Protein AF-A0A3B8WM94-F1 (afdb_monomer_lite)

Organism: Marinobacter nauticus (NCBI:txid2743)

pLDDT: mean 85.16, std 16.57, range [47.69, 98.06]

Foldseek 3Di:
DCVVVVHDPCCVVVVCPPPPDPPPPPVPVPVVVCPPPDDDDDPVRVVVVLLPAQEEEAEDDPVCVVVVCVVVVVVVVVVSVVSNHHYYYDD

Structure (mmCIF, N/CA/C/O backbone):
data_AF-A0A3B8WM94-F1
#
_entry.id   AF-A0A3B8WM94-F1
#
loop_
_atom_site.group_PDB
_atom_site.id
_atom_site.type_symbol
_atom_site.label_atom_id
_atom_site.label_alt_id
_atom_site.label_comp_id
_atom_site.label_asym_id
_atom_site.label_entity_id
_atom_site.label_seq_id
_atom_site.pdbx_PDB_ins_code
_atom_site.Cartn_x
_atom_site.Cartn_y
_atom_site.Cartn_z
_atom_site.occupancy
_atom_site.B_iso_or_equiv
_atom_site.auth_seq_id
_atom_site.auth_comp_id
_atom_site.auth_asym_id
_atom_site.auth_atom_id
_atom_site.pdbx_PDB_model_num
ATOM 1 N N . MET A 1 1 ? 18.631 -4.482 -6.473 1.00 86.38 1 MET A N 1
ATOM 2 C CA . MET A 1 1 ? 17.720 -4.094 -7.572 1.00 86.38 1 MET A CA 1
ATOM 3 C C . MET A 1 1 ? 17.652 -5.163 -8.665 1.00 86.38 1 MET A C 1
ATOM 5 O O . MET A 1 1 ? 16.626 -5.814 -8.748 1.00 86.38 1 MET A O 1
ATOM 9 N N . CYS A 1 2 ? 18.733 -5.444 -9.406 1.00 89.94 2 CYS A N 1
ATOM 10 C CA . CYS A 1 2 ? 18.760 -6.441 -10.497 1.00 89.94 2 CYS A CA 1
ATOM 11 C C . CYS A 1 2 ? 18.128 -7.811 -10.139 1.00 89.94 2 CYS A C 1
ATOM 13 O O . CYS A 1 2 ? 17.185 -8.242 -10.796 1.00 89.94 2 CYS A O 1
ATOM 15 N N . LYS A 1 3 ? 18.547 -8.440 -9.026 1.00 91.50 3 LYS A N 1
ATOM 16 C CA . LYS A 1 3 ? 17.965 -9.711 -8.541 1.00 91.50 3 LYS A CA 1
ATOM 17 C C . LYS A 1 3 ? 16.461 -9.622 -8.231 1.00 91.50 3 LYS A C 1
ATOM 19 O O . LYS A 1 3 ? 15.733 -10.557 -8.525 1.00 91.50 3 LYS A O 1
ATOM 24 N N . ALA A 1 4 ? 15.998 -8.505 -7.665 1.00 90.94 4 ALA A N 1
ATOM 25 C CA . ALA A 1 4 ? 14.586 -8.299 -7.326 1.00 90.94 4 ALA A CA 1
ATOM 26 C C . ALA A 1 4 ? 13.708 -8.072 -8.570 1.00 90.94 4 ALA A C 1
ATOM 28 O O . ALA A 1 4 ? 12.541 -8.432 -8.569 1.00 90.94 4 ALA A O 1
ATOM 29 N N . MET A 1 5 ? 14.283 -7.515 -9.641 1.00 88.75 5 MET A N 1
ATOM 30 C CA . MET A 1 5 ? 13.617 -7.333 -10.937 1.00 88.75 5 MET A CA 1
ATOM 31 C C . MET A 1 5 ? 13.705 -8.574 -11.834 1.00 88.75 5 MET A C 1
ATOM 33 O O . MET A 1 5 ? 13.255 -8.518 -12.973 1.00 88.75 5 MET A O 1
ATOM 37 N N . ASN A 1 6 ? 14.341 -9.653 -11.361 1.00 88.44 6 ASN A N 1
ATOM 38 C CA . ASN A 1 6 ? 14.677 -10.831 -12.159 1.00 88.44 6 ASN A CA 1
ATOM 39 C C . ASN A 1 6 ? 15.441 -10.486 -13.461 1.00 88.44 6 ASN A C 1
ATOM 41 O O . ASN A 1 6 ? 15.153 -11.019 -14.528 1.00 88.44 6 ASN A O 1
ATOM 45 N N . ARG A 1 7 ? 16.403 -9.549 -13.394 1.00 87.94 7 ARG A N 1
ATOM 46 C CA . ARG A 1 7 ? 17.236 -9.123 -14.540 1.00 87.94 7 ARG A CA 1
ATOM 47 C C . ARG A 1 7 ? 18.719 -9.140 -14.170 1.00 87.94 7 ARG A C 1
ATOM 49 O O . ARG A 1 7 ? 19.084 -8.786 -13.051 1.00 87.94 7 ARG A O 1
ATOM 56 N N . SER A 1 8 ? 19.588 -9.533 -15.103 1.00 89.25 8 SER A N 1
ATOM 57 C CA . SER A 1 8 ? 21.045 -9.512 -14.906 1.00 89.25 8 SER A CA 1
ATOM 58 C C . SER A 1 8 ? 21.614 -8.089 -15.016 1.00 89.25 8 SER A C 1
ATOM 60 O O . SER A 1 8 ? 21.052 -7.236 -15.705 1.00 89.25 8 SER A O 1
ATOM 62 N N . LEU A 1 9 ? 22.747 -7.824 -14.353 1.00 89.50 9 LEU A N 1
ATOM 63 C CA . LEU A 1 9 ? 23.404 -6.511 -14.398 1.00 89.50 9 LEU A CA 1
ATOM 64 C C . LEU A 1 9 ? 23.794 -6.079 -15.832 1.00 89.50 9 LEU A C 1
ATOM 66 O O . LEU A 1 9 ? 23.486 -4.941 -16.187 1.00 89.50 9 LEU A O 1
ATOM 70 N N . PRO A 1 10 ? 24.375 -6.947 -16.692 1.00 88.50 10 PRO A N 1
ATOM 71 C CA . PRO A 1 10 ? 24.651 -6.583 -18.083 1.00 88.50 10 PRO A CA 1
ATOM 72 C C . PRO A 1 10 ? 23.385 -6.223 -18.874 1.00 88.50 10 PRO A C 1
ATOM 74 O O . PRO A 1 10 ? 23.398 -5.260 -19.635 1.00 88.50 10 PRO A O 1
ATOM 77 N N . ASN A 1 11 ? 22.268 -6.929 -18.653 1.00 85.19 11 ASN A N 1
ATOM 78 C CA . ASN A 1 11 ? 21.006 -6.648 -19.348 1.00 85.19 11 ASN A CA 1
ATOM 79 C C . ASN A 1 11 ? 20.396 -5.302 -18.935 1.00 85.19 11 ASN A C 1
ATOM 81 O O . ASN A 1 11 ? 19.751 -4.653 -19.754 1.00 85.19 11 ASN A O 1
ATOM 85 N N . VAL A 1 12 ? 20.599 -4.875 -17.685 1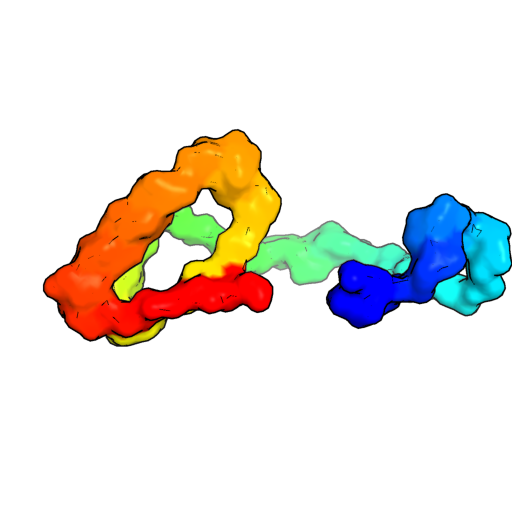.00 86.25 12 VAL A N 1
ATOM 86 C CA . VAL A 1 12 ? 20.154 -3.558 -17.207 1.00 86.25 12 VAL A CA 1
ATOM 87 C C . VAL A 1 12 ? 21.030 -2.430 -17.763 1.00 86.25 12 VAL A C 1
ATOM 89 O O . VAL A 1 12 ? 20.493 -1.393 -18.135 1.00 86.25 12 VAL A O 1
ATOM 92 N N . LEU A 1 13 ? 22.352 -2.623 -17.861 1.00 87.31 13 LEU A N 1
ATOM 93 C CA . LEU A 1 13 ? 23.286 -1.596 -18.349 1.00 87.31 13 LEU A CA 1
ATOM 94 C C . LEU A 1 13 ? 23.289 -1.439 -19.876 1.00 87.31 13 LEU A C 1
ATOM 96 O O . LEU A 1 13 ? 23.424 -0.327 -20.375 1.00 87.31 13 LEU A O 1
ATOM 100 N N . PHE A 1 14 ? 23.144 -2.542 -20.612 1.00 87.06 14 PHE A N 1
ATOM 101 C CA . PHE A 1 14 ? 23.298 -2.573 -22.072 1.00 87.06 14 PHE A CA 1
ATOM 102 C C . PHE A 1 14 ? 22.002 -2.922 -22.813 1.00 87.06 14 PHE A C 1
ATOM 104 O O . PHE A 1 14 ? 22.034 -3.235 -24.001 1.00 87.06 14 PHE A O 1
ATOM 111 N N . GLY A 1 15 ? 20.858 -2.918 -22.120 1.00 72.12 15 GLY A N 1
ATOM 112 C CA . GLY A 1 15 ? 19.535 -3.052 -22.738 1.00 72.12 15 GLY A CA 1
ATOM 113 C C . GLY A 1 15 ? 19.291 -4.366 -23.490 1.00 72.12 15 GLY A C 1
ATOM 114 O O . GLY A 1 15 ? 18.433 -4.402 -24.363 1.00 72.12 15 GLY A O 1
ATOM 115 N N . GLY A 1 16 ? 20.039 -5.432 -23.186 1.00 64.94 16 GLY A N 1
ATOM 116 C CA . GLY A 1 16 ? 19.940 -6.723 -23.884 1.00 64.94 16 GLY A CA 1
ATOM 117 C C . GLY A 1 16 ? 20.718 -6.817 -25.205 1.00 64.94 16 GLY A C 1
ATOM 118 O O . GLY A 1 16 ? 20.640 -7.842 -25.868 1.00 64.94 16 GLY A O 1
ATOM 119 N N . VAL A 1 17 ? 21.507 -5.801 -25.578 1.00 64.12 17 VAL A N 1
ATOM 120 C CA . VAL A 1 17 ? 22.263 -5.783 -26.851 1.00 64.12 17 VAL A CA 1
ATOM 121 C C . VAL A 1 17 ? 23.530 -6.661 -26.807 1.00 64.12 17 VAL A C 1
ATOM 123 O O . VAL A 1 17 ? 24.003 -7.116 -27.843 1.00 64.12 17 VAL A O 1
ATOM 126 N N . LEU A 1 18 ? 24.079 -6.934 -25.615 1.00 59.16 18 LEU A N 1
ATOM 127 C CA . LEU A 1 18 ? 25.335 -7.687 -25.414 1.00 59.16 18 LEU A CA 1
ATOM 128 C C . LEU A 1 18 ? 25.161 -9.030 -24.672 1.00 59.16 18 LEU A C 1
ATOM 130 O O . LEU A 1 18 ? 26.149 -9.704 -24.387 1.00 59.16 18 LEU A O 1
ATOM 134 N N . GLY A 1 19 ? 23.929 -9.421 -24.329 1.00 54.66 19 GLY A N 1
ATOM 135 C CA . GLY A 1 19 ? 23.624 -10.641 -23.573 1.00 54.66 19 GLY A CA 1
ATOM 136 C C . GLY A 1 19 ? 22.767 -11.585 -24.404 1.00 54.66 19 GLY A C 1
ATOM 137 O O . GLY A 1 19 ? 21.662 -11.216 -24.788 1.00 54.66 19 GLY A O 1
ATOM 138 N N . GLY A 1 20 ? 23.296 -12.776 -24.698 1.00 52.53 20 GLY A N 1
ATOM 139 C CA . GLY A 1 20 ? 22.644 -13.793 -25.521 1.00 52.53 20 GLY A CA 1
ATOM 140 C C . GLY A 1 20 ? 21.181 -14.031 -25.145 1.00 52.53 20 GLY A C 1
ATOM 141 O O . GLY A 1 20 ? 20.855 -14.156 -23.968 1.00 52.53 20 GLY A O 1
ATOM 142 N N . SER A 1 21 ? 20.347 -14.055 -26.187 1.00 52.91 21 SER A N 1
ATOM 143 C CA . SER A 1 21 ? 19.004 -14.637 -26.275 1.00 52.91 21 SER A CA 1
ATOM 144 C C . SER A 1 21 ? 18.360 -15.038 -24.945 1.00 52.91 21 SER A C 1
ATOM 146 O O . SER A 1 21 ? 18.348 -16.209 -24.580 1.00 52.91 21 SER A O 1
ATOM 148 N N . ASP A 1 22 ? 17.748 -14.063 -24.283 1.00 51.25 22 ASP A N 1
ATOM 149 C CA . ASP A 1 22 ? 16.541 -14.300 -23.483 1.00 51.25 22 ASP A CA 1
ATOM 150 C C . ASP A 1 22 ? 15.410 -13.375 -23.967 1.00 51.25 22 ASP A C 1
ATOM 152 O O . ASP A 1 22 ? 14.525 -12.942 -23.231 1.00 51.25 22 ASP A O 1
ATOM 156 N N . SER A 1 23 ? 15.444 -13.050 -25.266 1.00 49.91 23 SER A N 1
ATOM 157 C CA . SER A 1 23 ? 14.370 -12.385 -26.000 1.00 49.91 23 SER A CA 1
ATOM 158 C C . SER A 1 23 ? 13.245 -13.376 -26.301 1.00 49.91 23 SER A C 1
ATOM 160 O O . SER A 1 23 ? 12.858 -13.576 -27.448 1.00 49.91 23 SER A O 1
ATOM 162 N N . THR A 1 24 ? 12.723 -13.990 -25.247 1.00 48.16 24 THR A N 1
ATOM 163 C CA . THR A 1 24 ? 11.360 -14.515 -25.226 1.00 48.16 24 THR A CA 1
ATOM 164 C C . THR A 1 24 ? 10.595 -13.729 -24.172 1.00 48.16 24 THR A C 1
ATOM 166 O O . THR A 1 24 ? 9.951 -14.277 -23.286 1.00 48.16 24 THR A O 1
ATOM 169 N N . ALA A 1 25 ? 10.636 -12.396 -24.282 1.00 50.50 25 ALA A N 1
ATOM 170 C CA . ALA A 1 25 ? 9.431 -11.648 -23.979 1.00 50.50 25 ALA A CA 1
ATOM 171 C C . ALA A 1 25 ? 8.411 -12.131 -25.010 1.00 50.50 25 ALA A C 1
ATOM 173 O O . ALA A 1 25 ? 8.339 -11.614 -26.122 1.00 50.50 25 ALA A O 1
ATOM 174 N N . SER A 1 26 ? 7.706 -13.215 -24.682 1.00 47.69 26 SER A N 1
ATOM 175 C CA . SER A 1 26 ? 6.431 -13.505 -25.303 1.00 47.69 2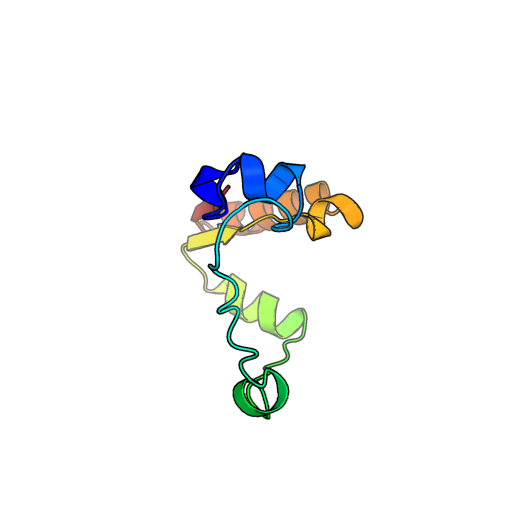6 SER A CA 1
ATOM 176 C C . SER A 1 26 ? 5.662 -12.195 -25.241 1.00 47.69 26 SER A C 1
ATOM 178 O O . SER A 1 26 ? 5.305 -11.750 -24.149 1.00 47.69 26 SER A O 1
ATOM 180 N N . GLN A 1 27 ? 5.480 -11.559 -26.397 1.00 50.28 27 GLN A N 1
ATOM 181 C CA . GLN A 1 27 ? 4.341 -10.695 -26.647 1.00 50.28 27 GLN A CA 1
ATOM 182 C C . GLN A 1 27 ? 3.125 -11.576 -26.360 1.00 50.28 27 GLN A C 1
ATOM 184 O O . GLN A 1 27 ? 2.601 -12.258 -27.233 1.00 50.28 27 GLN A O 1
ATOM 189 N N . GLN A 1 28 ? 2.774 -11.691 -25.081 1.00 50.81 28 GLN A N 1
ATOM 190 C CA . GLN A 1 28 ? 1.437 -12.077 -24.711 1.00 50.81 28 GLN A CA 1
ATOM 191 C C . GLN A 1 28 ? 0.597 -10.930 -25.225 1.00 50.81 28 GLN A C 1
ATOM 193 O O . GLN A 1 28 ? 0.880 -9.775 -24.920 1.00 50.81 28 GLN A O 1
ATOM 198 N N . ASP A 1 29 ? -0.338 -11.264 -26.098 1.00 50.25 29 ASP A N 1
ATOM 199 C CA . ASP A 1 29 ? -1.320 -10.343 -26.630 1.00 50.25 29 ASP A CA 1
ATOM 200 C C . ASP A 1 29 ? -2.113 -9.789 -25.432 1.00 50.25 29 ASP A C 1
ATOM 202 O O . ASP A 1 29 ? -3.063 -10.401 -24.941 1.00 50.25 29 ASP A O 1
ATOM 206 N N . GLU A 1 30 ? -1.620 -8.691 -24.846 1.00 57.16 30 GLU A N 1
ATOM 207 C CA . GLU A 1 30 ? -2.143 -8.119 -23.599 1.00 57.16 30 GLU A CA 1
ATOM 208 C C . GLU A 1 30 ? -3.600 -7.668 -23.791 1.00 57.16 30 GLU A C 1
ATOM 210 O O . GLU A 1 30 ? -4.361 -7.598 -22.829 1.00 57.16 30 GLU A O 1
ATOM 215 N N . GLY A 1 31 ? -4.016 -7.431 -25.041 1.00 58.09 31 GLY A N 1
ATOM 216 C CA . GLY A 1 31 ? -5.377 -7.048 -25.401 1.00 58.09 31 GLY A CA 1
ATOM 217 C C . GLY A 1 31 ? -6.429 -8.106 -25.059 1.00 58.09 31 GLY A C 1
ATOM 218 O O . GLY A 1 31 ? -7.452 -7.762 -24.473 1.00 58.09 31 GLY A O 1
ATOM 219 N N . GLU A 1 32 ? -6.182 -9.389 -25.345 1.00 60.88 32 GLU A N 1
ATOM 220 C CA . GLU A 1 32 ? -7.180 -10.447 -25.101 1.00 60.88 32 GLU A CA 1
ATOM 221 C C . GLU A 1 32 ? -7.213 -10.924 -23.643 1.00 60.88 32 GLU A C 1
ATOM 223 O O . GLU A 1 32 ? -8.248 -11.369 -23.143 1.00 60.88 32 GLU A O 1
ATOM 228 N N . PHE A 1 33 ? -6.098 -10.829 -22.910 1.00 62.25 33 PHE A N 1
ATOM 229 C CA . PHE A 1 33 ? -6.042 -11.352 -21.542 1.00 62.25 33 PHE A CA 1
ATOM 230 C C . PHE A 1 33 ? -6.871 -10.524 -20.544 1.00 62.25 33 PHE A C 1
ATOM 232 O O . PHE A 1 33 ? -7.391 -11.082 -19.565 1.00 62.25 33 PHE A O 1
ATOM 239 N N . TYR A 1 34 ? -7.010 -9.218 -20.784 1.00 64.31 34 TYR A N 1
ATOM 240 C CA . TYR A 1 34 ? -7.673 -8.274 -19.879 1.00 64.31 34 TYR A CA 1
ATOM 241 C C . TYR A 1 34 ? -9.074 -7.833 -20.332 1.00 64.31 34 TYR A C 1
ATOM 243 O O . TYR A 1 34 ? -9.756 -7.162 -19.547 1.00 64.31 34 TYR A O 1
ATOM 251 N N . ASP A 1 35 ? -9.531 -8.232 -21.527 1.00 67.50 35 ASP A N 1
ATOM 252 C CA . ASP A 1 35 ? -10.850 -7.844 -22.033 1.00 67.50 35 ASP A CA 1
ATOM 253 C C . ASP A 1 35 ? -11.971 -8.292 -21.071 1.00 67.50 35 ASP A C 1
ATOM 255 O O . ASP A 1 35 ? -12.030 -9.438 -20.615 1.00 67.50 35 ASP A O 1
ATOM 259 N N . GLY A 1 36 ? -12.809 -7.338 -20.660 1.00 70.56 36 GLY A N 1
ATOM 260 C CA . GLY A 1 36 ? -13.909 -7.541 -19.710 1.00 70.56 36 GLY A CA 1
ATOM 261 C C . GLY A 1 36 ? -13.545 -7.803 -18.235 1.00 70.56 36 GLY A C 1
ATOM 262 O O . GLY A 1 36 ? -14.454 -8.014 -17.430 1.00 70.56 36 GLY A O 1
ATOM 263 N N . LYS A 1 37 ? -12.264 -7.790 -17.825 1.00 79.62 37 LYS A N 1
ATOM 264 C CA . LYS A 1 37 ? -11.858 -8.134 -16.436 1.00 79.62 37 LYS A CA 1
ATOM 265 C C . LYS A 1 37 ? -11.605 -6.942 -15.510 1.00 79.62 37 LYS A C 1
ATOM 267 O O . LYS A 1 37 ? -11.364 -7.141 -14.316 1.00 79.62 37 LYS A O 1
ATOM 272 N N . VAL A 1 38 ? -11.657 -5.716 -16.022 1.00 85.12 38 VAL A N 1
ATOM 273 C CA . VAL A 1 38 ? -11.451 -4.510 -15.209 1.00 85.12 38 VAL A CA 1
ATOM 274 C C . VAL A 1 38 ? -12.696 -4.238 -14.368 1.00 85.12 38 VAL A C 1
ATOM 276 O O . VAL A 1 38 ? -13.792 -4.057 -14.893 1.00 85.12 38 VAL A O 1
ATOM 279 N N . LYS A 1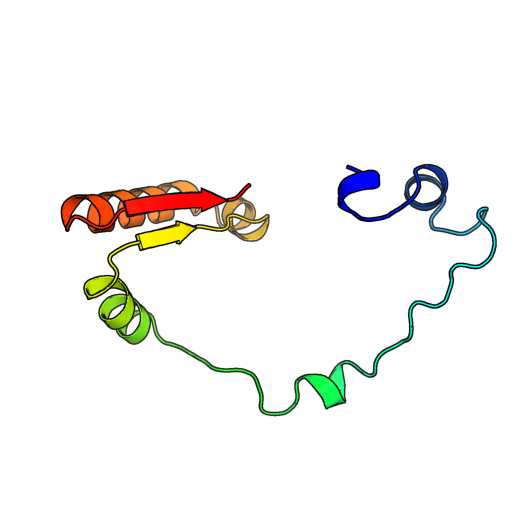 39 ? -12.523 -4.198 -13.046 1.00 87.56 39 LYS A N 1
ATOM 280 C CA . LYS A 1 39 ? -13.566 -3.782 -12.104 1.00 87.56 39 LYS A CA 1
ATOM 281 C C . LYS A 1 39 ? -13.280 -2.365 -11.635 1.00 87.56 39 LYS A C 1
ATOM 283 O O . LYS A 1 39 ? -12.155 -2.057 -11.251 1.00 87.56 39 LYS A O 1
ATOM 288 N N . TYR A 1 40 ? -14.314 -1.539 -11.638 1.00 90.69 40 TYR A N 1
ATOM 289 C CA . TYR A 1 40 ? -14.264 -0.172 -11.138 1.00 90.69 40 TYR A CA 1
ATOM 290 C C . TYR A 1 40 ? -14.897 -0.114 -9.749 1.00 90.69 40 TYR A C 1
ATOM 292 O O . TYR A 1 40 ? -15.804 -0.888 -9.445 1.00 90.69 40 TYR A O 1
ATOM 300 N N . ALA A 1 41 ? -14.410 0.800 -8.919 1.00 92.44 41 ALA A N 1
ATOM 301 C CA . ALA A 1 41 ? -14.963 1.085 -7.604 1.00 92.44 41 ALA A CA 1
ATOM 302 C C . ALA A 1 41 ? -14.940 2.595 -7.374 1.00 92.44 41 ALA A C 1
ATOM 304 O O . ALA A 1 41 ? -14.026 3.285 -7.837 1.00 92.44 41 ALA A O 1
ATOM 305 N N . THR A 1 42 ? -15.941 3.097 -6.662 1.00 97.12 42 THR A N 1
ATOM 306 C CA . THR A 1 42 ? -15.991 4.488 -6.210 1.00 97.12 42 THR A CA 1
ATOM 307 C C . THR A 1 42 ? -15.345 4.630 -4.823 1.00 97.12 42 THR A C 1
ATOM 309 O O . THR A 1 42 ? -15.121 3.629 -4.134 1.00 97.12 42 THR A O 1
ATOM 312 N N . PRO A 1 43 ? -15.027 5.858 -4.372 1.00 94.94 43 PRO A N 1
ATOM 313 C CA . PRO A 1 43 ? -14.541 6.083 -3.010 1.00 94.94 43 PRO A CA 1
ATOM 314 C C . PRO A 1 43 ? -15.507 5.583 -1.927 1.00 94.94 43 PRO A C 1
ATOM 316 O O . PRO A 1 43 ? -15.054 5.037 -0.922 1.00 94.94 43 PRO A O 1
ATOM 319 N N . ASP A 1 44 ? -16.817 5.711 -2.151 1.00 95.69 44 ASP A N 1
ATOM 320 C CA . ASP A 1 44 ? -17.843 5.264 -1.204 1.00 95.69 44 ASP A CA 1
ATOM 321 C C . ASP A 1 44 ? -17.875 3.732 -1.088 1.00 95.69 44 ASP A C 1
ATOM 323 O O . ASP A 1 44 ? -17.928 3.195 0.022 1.00 95.69 44 ASP A O 1
ATOM 327 N N . ASP A 1 45 ? -17.730 3.017 -2.211 1.00 94.50 45 ASP A N 1
ATOM 328 C CA . ASP A 1 45 ? -17.621 1.550 -2.215 1.00 94.50 45 ASP A CA 1
ATOM 329 C C . ASP A 1 45 ? -16.406 1.078 -1.401 1.00 94.50 45 ASP A C 1
ATOM 331 O O . ASP A 1 45 ? -16.478 0.112 -0.636 1.00 94.50 45 ASP A O 1
ATOM 335 N N . LEU A 1 46 ? -15.275 1.777 -1.544 1.00 94.31 46 LEU A N 1
ATOM 336 C CA . LEU A 1 46 ? -14.051 1.472 -0.805 1.00 94.31 46 LEU A CA 1
ATOM 337 C C . LEU A 1 46 ? -14.181 1.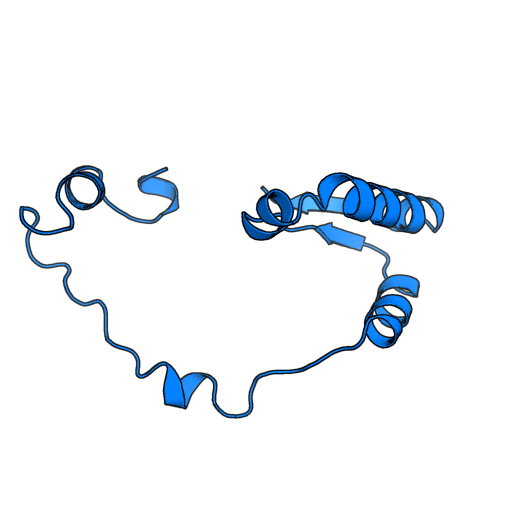794 0.682 1.00 94.31 46 LEU A C 1
ATOM 339 O O . LEU A 1 46 ? -13.681 1.028 1.505 1.00 94.31 46 LEU A O 1
ATOM 343 N N . ALA A 1 47 ? -14.856 2.886 1.040 1.00 94.56 47 ALA A N 1
ATOM 344 C CA . ALA A 1 47 ? -15.100 3.235 2.434 1.00 94.56 47 ALA A CA 1
ATOM 345 C C . ALA A 1 47 ? -15.925 2.149 3.138 1.00 94.56 47 ALA A C 1
ATOM 347 O O . ALA A 1 47 ? -15.542 1.705 4.221 1.00 94.56 47 ALA A O 1
ATOM 348 N N . LEU A 1 48 ? -16.991 1.657 2.493 1.00 93.94 48 LEU A N 1
ATOM 349 C CA . LEU A 1 48 ? -17.807 0.548 3.001 1.00 93.94 48 LEU A CA 1
ATOM 350 C C . LEU A 1 48 ? -16.993 -0.740 3.169 1.00 93.94 48 LEU A C 1
ATOM 352 O O . LEU A 1 48 ? -17.121 -1.435 4.176 1.00 93.94 48 LEU A O 1
ATOM 356 N N . LEU A 1 49 ? -16.128 -1.051 2.201 1.00 94.00 49 LEU A N 1
ATOM 357 C CA . LEU A 1 49 ? -15.261 -2.225 2.271 1.00 94.00 49 LEU A CA 1
ATOM 358 C C . LEU A 1 49 ? -14.251 -2.122 3.422 1.00 94.00 49 LEU A C 1
ATOM 360 O O . LEU A 1 49 ? -14.010 -3.102 4.131 1.00 94.00 49 LEU A O 1
ATOM 364 N N . LEU A 1 50 ? -13.656 -0.944 3.609 1.00 95.38 50 LEU A N 1
ATOM 365 C CA . LEU A 1 50 ? -12.659 -0.697 4.646 1.00 95.38 50 LEU A CA 1
ATOM 366 C C . LEU A 1 50 ? -13.261 -0.645 6.054 1.00 95.38 50 LEU A C 1
ATOM 368 O O . LEU A 1 50 ? -12.566 -0.996 7.005 1.00 95.38 50 LEU A O 1
ATOM 372 N N . ASP A 1 51 ? -14.532 -0.272 6.199 1.00 93.44 51 ASP A N 1
ATOM 373 C CA . ASP A 1 51 ? -15.190 -0.180 7.507 1.00 93.44 51 ASP A CA 1
ATOM 374 C C . ASP A 1 51 ? -15.287 -1.542 8.218 1.00 93.44 51 ASP A C 1
ATOM 376 O O . ASP A 1 51 ? -15.109 -1.644 9.430 1.00 93.44 51 ASP A O 1
ATOM 380 N N . GLY A 1 52 ? -15.471 -2.623 7.452 1.00 92.06 52 GLY A N 1
ATOM 381 C CA . GLY A 1 52 ? -15.461 -3.997 7.966 1.00 92.06 52 GLY A CA 1
ATOM 382 C C . GLY A 1 52 ? -14.072 -4.649 8.047 1.00 92.06 52 GLY A C 1
ATOM 383 O O . GLY A 1 52 ? -13.958 -5.819 8.435 1.00 92.06 52 GLY A O 1
ATOM 384 N N . ALA A 1 53 ? -13.002 -3.957 7.645 1.00 96.25 53 ALA A N 1
ATOM 385 C CA . ALA A 1 53 ? -11.684 -4.563 7.493 1.00 96.25 53 ALA A CA 1
ATOM 386 C C . ALA A 1 53 ? -10.933 -4.667 8.831 1.00 96.25 53 ALA A C 1
ATOM 388 O O . ALA A 1 53 ? -10.627 -3.678 9.484 1.00 96.25 53 ALA A O 1
ATOM 389 N N . ARG A 1 54 ? -10.531 -5.886 9.216 1.00 96.94 54 ARG A N 1
ATOM 390 C CA . ARG A 1 54 ? -9.729 -6.122 10.439 1.00 96.94 54 ARG A CA 1
ATOM 391 C C . ARG A 1 54 ? -8.222 -5.980 10.230 1.00 96.94 54 ARG A C 1
ATOM 393 O O . ARG A 1 54 ? -7.474 -5.765 11.182 1.00 96.94 54 ARG A O 1
ATOM 400 N N . LYS A 1 55 ? -7.756 -6.159 8.995 1.00 97.44 55 LYS A N 1
ATOM 401 C CA . LYS A 1 55 ? -6.343 -6.068 8.626 1.00 97.44 55 LYS A CA 1
ATOM 402 C C . LYS A 1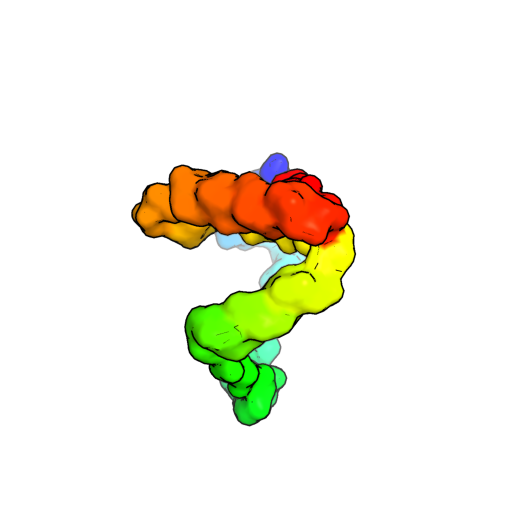 55 ? -6.227 -5.466 7.236 1.00 97.44 55 LYS A C 1
ATOM 404 O O . LYS A 1 55 ? -6.833 -5.982 6.302 1.00 97.44 55 LYS A O 1
ATOM 409 N N . VAL A 1 56 ? -5.411 -4.428 7.110 1.00 97.62 56 VAL A N 1
ATOM 410 C CA . VAL A 1 56 ? -5.162 -3.720 5.852 1.00 97.62 56 VAL A CA 1
ATOM 411 C C . VAL A 1 56 ? -3.659 -3.700 5.590 1.00 97.62 56 VAL A C 1
ATOM 413 O O . VAL A 1 56 ? -2.856 -3.417 6.481 1.00 97.62 56 VAL A O 1
ATOM 416 N N . VAL A 1 57 ? -3.266 -4.046 4.365 1.00 97.69 57 VAL A N 1
ATOM 417 C CA . VAL A 1 57 ? -1.871 -3.993 3.916 1.00 97.69 57 VAL A CA 1
ATOM 418 C C . VAL A 1 57 ? -1.779 -2.965 2.800 1.00 97.69 57 VAL A C 1
ATOM 420 O O . VAL A 1 57 ? -2.321 -3.172 1.719 1.00 97.69 57 VAL A O 1
ATOM 423 N N . MET A 1 58 ? -1.101 -1.857 3.072 1.00 96.44 58 MET A N 1
ATOM 424 C CA . MET A 1 58 ? -0.813 -0.821 2.091 1.00 96.44 58 MET A CA 1
ATOM 425 C C . MET A 1 58 ? 0.423 -1.221 1.282 1.00 96.44 58 MET A C 1
ATOM 427 O O . MET A 1 58 ? 1.471 -1.517 1.855 1.00 96.44 58 MET A O 1
ATOM 431 N N . VAL A 1 59 ? 0.315 -1.205 -0.046 1.00 97.19 59 VAL A N 1
ATOM 432 C CA . VAL A 1 59 ? 1.430 -1.490 -0.964 1.00 97.19 59 VAL A CA 1
ATOM 433 C C . VAL A 1 59 ? 1.783 -0.193 -1.698 1.00 97.19 59 VAL A C 1
ATOM 435 O O . VAL A 1 59 ? 1.210 0.091 -2.752 1.00 97.19 59 VAL A O 1
ATOM 438 N N . PRO A 1 60 ? 2.638 0.669 -1.118 1.00 96.19 60 PRO A N 1
ATOM 439 C CA . PRO A 1 60 ? 3.024 1.916 -1.760 1.00 96.19 60 PRO A CA 1
ATOM 440 C C . PRO A 1 60 ? 3.863 1.648 -3.015 1.00 96.19 60 PRO A C 1
ATOM 442 O O . PRO A 1 60 ? 4.681 0.734 -3.061 1.00 96.19 60 PRO A O 1
ATOM 445 N N . GLY A 1 61 ? 3.692 2.494 -4.027 1.00 96.19 61 GLY A N 1
ATOM 446 C CA . GLY A 1 61 ? 4.476 2.460 -5.258 1.00 96.19 61 GLY A CA 1
ATOM 447 C C . GLY A 1 61 ? 4.840 3.863 -5.731 1.00 96.19 61 GLY A C 1
ATOM 448 O O . GLY A 1 61 ? 4.492 4.858 -5.095 1.00 96.19 61 GLY A O 1
ATOM 449 N N . TYR A 1 62 ? 5.508 3.950 -6.882 1.00 96.00 62 TYR A N 1
ATOM 450 C CA . TYR A 1 62 ? 5.965 5.223 -7.454 1.00 96.00 62 TYR A CA 1
ATOM 451 C C . TYR A 1 62 ? 4.838 6.262 -7.608 1.00 96.00 62 TYR A C 1
ATOM 453 O O . TYR A 1 62 ? 5.041 7.436 -7.304 1.00 96.00 62 TYR A O 1
ATOM 461 N N . GLY A 1 63 ? 3.628 5.831 -7.985 1.00 96.75 63 GLY A N 1
ATOM 462 C CA . GLY A 1 63 ? 2.474 6.722 -8.154 1.00 96.75 63 GLY A CA 1
ATOM 463 C C . GLY A 1 63 ? 2.086 7.500 -6.889 1.00 96.75 63 GLY A C 1
ATOM 464 O O . GLY A 1 63 ? 1.690 8.658 -6.991 1.00 96.75 63 GLY A O 1
ATOM 465 N N . LEU A 1 64 ? 2.279 6.920 -5.696 1.00 96.75 64 LEU A N 1
ATOM 466 C CA . LEU A 1 64 ? 2.023 7.610 -4.426 1.00 96.75 64 LEU A CA 1
ATOM 467 C C . LEU A 1 64 ? 2.965 8.806 -4.245 1.00 96.75 64 LEU A C 1
ATOM 469 O O . LEU A 1 64 ? 2.527 9.868 -3.806 1.00 96.75 64 LEU A O 1
ATOM 473 N N . ALA A 1 65 ? 4.239 8.643 -4.615 1.00 94.44 65 ALA A N 1
ATOM 474 C CA . ALA A 1 65 ? 5.240 9.700 -4.529 1.00 94.44 65 ALA A CA 1
ATOM 475 C C . ALA A 1 65 ? 5.000 10.795 -5.575 1.00 94.44 65 ALA A C 1
ATOM 477 O O . ALA A 1 65 ? 5.088 11.973 -5.248 1.00 94.44 65 ALA A O 1
ATOM 478 N N . VAL A 1 66 ? 4.642 10.440 -6.812 1.00 97.81 66 VAL A N 1
ATOM 479 C CA . VAL A 1 66 ? 4.317 11.442 -7.847 1.00 97.81 66 VAL A CA 1
ATOM 480 C C . VAL A 1 66 ? 3.119 12.296 -7.432 1.00 97.81 66 VAL A C 1
ATOM 482 O O . VAL A 1 66 ? 3.153 13.512 -7.587 1.00 97.81 66 VAL A O 1
ATOM 485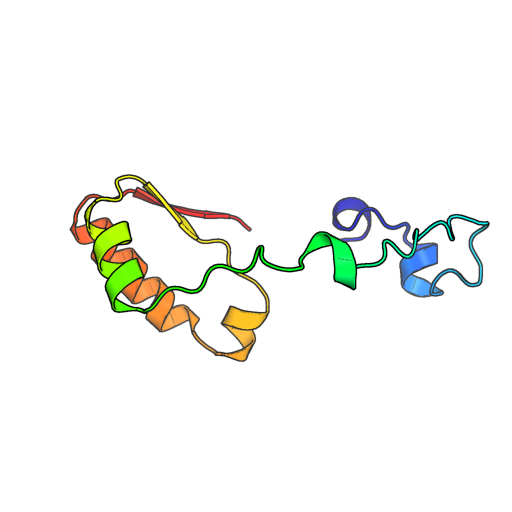 N N . ALA A 1 67 ? 2.093 11.676 -6.848 1.00 97.50 67 ALA A N 1
ATOM 486 C CA . ALA A 1 67 ? 0.903 12.373 -6.365 1.00 97.50 67 ALA A CA 1
ATOM 487 C C . ALA A 1 67 ? 1.100 13.096 -5.020 1.00 97.50 67 ALA A C 1
ATOM 489 O O . ALA A 1 67 ? 0.187 13.781 -4.568 1.00 97.50 67 ALA A O 1
ATOM 490 N N . GLN A 1 68 ? 2.253 12.929 -4.359 1.00 97.25 68 GLN A N 1
ATOM 491 C CA . GLN A 1 68 ? 2.521 13.456 -3.013 1.00 97.25 68 GLN A CA 1
ATOM 492 C C . GLN A 1 68 ? 1.455 13.043 -1.974 1.00 97.25 68 GLN A C 1
ATOM 494 O O . GLN A 1 68 ? 1.098 13.796 -1.066 1.00 97.25 68 GLN A O 1
ATOM 499 N N . ALA A 1 69 ? 0.941 11.816 -2.094 1.00 97.69 69 ALA A N 1
ATOM 500 C CA . ALA A 1 69 ? -0.203 11.341 -1.316 1.00 97.69 69 ALA A CA 1
ATOM 501 C C . ALA A 1 69 ? 0.167 10.725 0.051 1.00 97.69 69 ALA A C 1
ATOM 503 O O . ALA A 1 69 ? -0.707 10.228 0.763 1.00 97.69 69 ALA A O 1
ATOM 504 N N . GLN A 1 70 ? 1.443 10.754 0.454 1.00 97.19 70 GLN A N 1
ATOM 505 C CA . GLN A 1 70 ? 1.929 10.122 1.689 1.00 97.19 70 GLN A CA 1
ATOM 506 C C . GLN A 1 70 ? 1.187 10.582 2.954 1.00 97.19 70 GLN A C 1
ATOM 508 O O . GLN A 1 70 ? 0.941 9.774 3.849 1.00 97.19 70 GLN A O 1
ATOM 513 N N . HIS A 1 71 ? 0.796 11.857 3.024 1.00 97.81 71 HIS A N 1
ATOM 514 C CA . HIS A 1 71 ? 0.093 12.408 4.184 1.00 97.81 71 HIS A CA 1
ATOM 515 C C . HIS A 1 71 ? -1.355 11.914 4.254 1.00 97.81 71 HIS A C 1
ATOM 517 O O . HIS A 1 71 ? -1.774 11.433 5.303 1.00 97.81 71 HIS A O 1
ATOM 523 N N . ALA A 1 72 ? -2.075 11.931 3.128 1.00 97.31 72 ALA A N 1
ATOM 524 C CA . ALA A 1 72 ? -3.447 11.431 3.042 1.00 97.31 72 ALA A CA 1
ATOM 525 C C . ALA A 1 72 ? -3.526 9.925 3.345 1.00 97.31 72 ALA A C 1
ATOM 527 O O . ALA A 1 72 ? -4.391 9.474 4.093 1.00 97.31 72 ALA A O 1
ATOM 528 N N . VAL A 1 73 ? -2.576 9.138 2.827 1.00 96.44 73 VAL A N 1
ATOM 529 C CA . VAL A 1 73 ? -2.497 7.697 3.113 1.00 96.44 73 VAL A CA 1
ATOM 530 C C . VAL A 1 73 ? -2.207 7.439 4.593 1.00 96.44 73 VAL A C 1
ATOM 532 O O . VAL A 1 73 ? -2.797 6.532 5.183 1.00 96.44 73 VAL A O 1
ATOM 535 N N . LYS A 1 74 ? -1.340 8.246 5.221 1.00 97.00 74 LYS A N 1
ATOM 536 C CA . LYS A 1 74 ? -1.069 8.134 6.658 1.00 97.00 74 LYS A CA 1
ATOM 537 C C . LYS A 1 74 ? -2.289 8.512 7.498 1.00 97.00 74 LYS A C 1
ATOM 539 O O . LYS A 1 74 ? -2.558 7.845 8.493 1.00 97.00 74 LYS A O 1
ATOM 544 N N . GLU A 1 75 ? -3.035 9.536 7.099 1.00 97.94 75 GLU A N 1
ATOM 545 C CA . GLU A 1 75 ? -4.277 9.923 7.768 1.00 97.94 75 GLU A CA 1
ATOM 546 C C . GLU A 1 75 ? -5.321 8.802 7.702 1.00 97.94 75 GLU A C 1
ATOM 548 O O . GLU A 1 75 ? -5.850 8.403 8.739 1.00 97.94 75 GLU A O 1
ATOM 553 N N . LEU A 1 76 ? -5.536 8.215 6.520 1.00 96.62 76 LEU A N 1
ATOM 554 C CA . LEU A 1 76 ? -6.426 7.065 6.350 1.00 96.62 76 LEU A CA 1
ATOM 555 C C . LEU A 1 76 ? -5.994 5.880 7.223 1.00 96.62 76 LEU A C 1
ATOM 557 O O . LEU A 1 76 ? -6.821 5.277 7.903 1.00 96.62 76 LEU A O 1
ATOM 561 N N . ALA A 1 77 ? -4.698 5.560 7.249 1.00 97.31 77 ALA A N 1
ATOM 562 C CA . ALA A 1 77 ? -4.175 4.496 8.100 1.00 97.31 77 ALA A CA 1
ATOM 563 C C . ALA A 1 77 ? -4.473 4.755 9.585 1.00 97.31 77 ALA A C 1
ATOM 565 O O . ALA A 1 77 ? -4.949 3.853 10.268 1.00 97.31 77 ALA A O 1
ATOM 566 N N . ASN A 1 78 ? -4.269 5.986 10.063 1.00 97.88 78 ASN A N 1
ATOM 567 C CA . ASN A 1 78 ? -4.570 6.352 11.447 1.00 97.88 78 ASN A CA 1
ATOM 568 C C . ASN A 1 78 ? -6.071 6.215 11.759 1.00 97.88 78 ASN A C 1
ATOM 570 O O . ASN A 1 78 ? -6.428 5.760 12.843 1.00 97.88 78 ASN A O 1
ATOM 574 N N . GLN A 1 79 ? -6.957 6.583 10.825 1.00 96.88 79 GLN A N 1
ATOM 575 C CA . GLN A 1 79 ? -8.404 6.416 11.003 1.00 96.88 79 GLN A CA 1
ATOM 576 C C . GLN A 1 79 ? -8.796 4.935 11.108 1.00 96.88 79 GLN A C 1
ATOM 578 O O . GLN A 1 79 ? -9.593 4.570 11.972 1.00 96.88 79 GLN A O 1
ATOM 583 N N . LEU A 1 80 ? -8.212 4.075 10.270 1.00 97.31 80 LEU A N 1
ATOM 584 C CA . LEU A 1 80 ? -8.450 2.629 10.302 1.00 97.31 80 LEU A CA 1
ATOM 585 C C . LEU A 1 80 ? -7.910 1.990 11.589 1.00 97.31 80 LEU A C 1
ATOM 587 O O . LEU A 1 80 ? -8.604 1.197 12.225 1.00 97.31 80 LEU A O 1
ATOM 591 N N . GLU A 1 81 ? -6.705 2.373 12.014 1.00 96.88 81 GLU A N 1
ATOM 592 C CA . GLU A 1 81 ? -6.118 1.940 13.289 1.00 96.88 81 GLU A CA 1
ATOM 593 C C . GLU A 1 81 ? -6.966 2.394 14.483 1.00 96.88 81 GLU A C 1
ATOM 595 O O . GLU A 1 81 ? -7.210 1.609 15.398 1.00 96.88 81 GLU A O 1
ATOM 600 N N . GLY A 1 82 ? -7.499 3.621 14.444 1.00 96.75 82 GLY A N 1
ATOM 601 C CA . GLY A 1 82 ? -8.425 4.145 15.452 1.00 96.75 82 GLY A CA 1
ATOM 602 C C . GLY A 1 82 ? -9.733 3.354 15.564 1.00 96.75 82 GLY A C 1
ATOM 603 O O . GLY A 1 82 ? -10.337 3.322 16.634 1.00 96.75 82 GLY A O 1
ATOM 604 N N . ARG A 1 83 ? -10.145 2.660 14.495 1.00 95.19 83 ARG A N 1
ATOM 605 C CA . ARG A 1 83 ? -11.286 1.725 14.483 1.00 95.19 83 ARG A CA 1
ATOM 606 C C . ARG A 1 83 ? -10.901 0.288 14.863 1.00 95.19 83 ARG A C 1
ATOM 608 O O . ARG A 1 83 ? -11.745 -0.602 14.835 1.00 95.19 83 ARG A O 1
ATOM 615 N N . GLY A 1 84 ? -9.643 0.043 15.234 1.00 95.75 84 GLY A N 1
ATOM 616 C CA . GLY A 1 84 ? -9.143 -1.263 15.670 1.00 95.75 84 GLY A CA 1
ATOM 617 C C . GLY A 1 84 ? -8.626 -2.167 14.546 1.00 95.75 84 GLY A C 1
ATOM 618 O O . GLY A 1 84 ? -8.278 -3.321 14.810 1.00 95.75 84 GLY A O 1
ATOM 619 N N . ALA A 1 85 ? -8.541 -1.677 13.305 1.00 97.62 85 ALA A N 1
ATOM 620 C CA . ALA A 1 85 ? -7.936 -2.430 12.212 1.00 97.62 85 ALA A CA 1
ATOM 621 C C . ALA A 1 85 ? -6.404 -2.440 12.334 1.00 97.62 85 ALA A C 1
ATOM 623 O O . ALA A 1 85 ? -5.775 -1.429 12.641 1.00 97.62 85 ALA A O 1
ATOM 624 N N . LYS A 1 86 ? -5.762 -3.573 12.032 1.00 98.06 86 LYS A N 1
ATOM 625 C CA . LYS A 1 86 ? -4.296 -3.647 11.957 1.00 98.06 86 LYS A CA 1
ATOM 626 C C . LYS A 1 86 ? -3.814 -3.199 10.579 1.00 98.06 86 LYS A C 1
ATOM 628 O O . LYS A 1 86 ? -4.017 -3.924 9.602 1.00 98.06 86 LYS A O 1
ATOM 633 N N . VAL A 1 87 ? -3.125 -2.064 10.507 1.00 98.00 87 VAL A N 1
ATOM 634 C CA . VAL A 1 87 ? -2.537 -1.557 9.260 1.00 98.00 87 VAL A CA 1
ATOM 635 C C . VAL A 1 87 ? -1.051 -1.923 9.175 1.00 98.00 87 VAL A C 1
ATOM 637 O O . VAL A 1 87 ? -0.333 -1.956 10.171 1.00 98.00 87 VAL A O 1
ATOM 640 N N . SER A 1 88 ? -0.581 -2.276 7.980 1.00 97.88 88 SER A N 1
ATOM 641 C CA . SER A 1 88 ? 0.829 -2.588 7.702 1.00 97.88 88 SER A CA 1
ATOM 642 C C . SER A 1 88 ? 1.218 -2.131 6.300 1.00 97.88 88 SER A C 1
ATOM 644 O O . SER A 1 88 ? 0.346 -1.982 5.450 1.00 97.88 88 SER A O 1
ATOM 646 N N . TYR A 1 89 ? 2.512 -1.917 6.058 1.00 97.12 89 TYR A N 1
ATOM 647 C CA . TYR A 1 89 ? 3.045 -1.491 4.762 1.00 97.12 89 TYR A CA 1
ATOM 648 C C . TYR A 1 89 ? 3.960 -2.581 4.199 1.00 97.12 89 TYR A C 1
ATOM 650 O O . TYR A 1 89 ? 4.827 -3.074 4.920 1.00 97.12 89 TYR A O 1
ATOM 658 N N . ALA A 1 90 ? 3.764 -2.960 2.936 1.00 96.69 90 ALA A N 1
ATOM 659 C CA . ALA A 1 90 ? 4.618 -3.913 2.227 1.00 96.69 90 ALA A CA 1
ATOM 660 C C . ALA A 1 90 ? 5.514 -3.162 1.232 1.00 96.69 90 ALA A C 1
ATOM 662 O O . ALA A 1 90 ? 4.999 -2.540 0.303 1.00 96.69 90 ALA A O 1
ATOM 663 N N . ILE A 1 91 ? 6.830 -3.204 1.458 1.00 91.81 91 ILE A N 1
ATOM 664 C CA . ILE A 1 91 ? 7.867 -2.499 0.686 1.00 91.81 91 ILE A CA 1
ATOM 665 C C . ILE A 1 91 ? 8.901 -3.514 0.207 1.00 91.81 91 ILE A C 1
ATOM 667 O O . ILE A 1 91 ? 9.293 -4.365 1.040 1.00 91.81 91 ILE A O 1
#

Sequence (91 aa):
MCKAMNRSLPNVLFGGVLGGSDSTASQQDEGEFYDGKVKYATPDDLALLLDGARKVVMVPGYGLAVAQAQHAVKELANQLEGRGAKVSYAI

Secondary structure (DSSP, 8-state):
-TTTTT--HHHHHHTTSSS-S--------HHHHHTT-PPP--HHHHHHHHHT-SEEEE---HHHHHTTTHHHHHHHHHHHHHTT-EEEE--

Radius of gyration: 19.63 Å; chains: 1; bounding box: 43×28×42 Å

InterPro domains:
  IPR029035 DHS-like NAD/FAD-binding domain superfamily [SSF52467] (37-91)
  IPR034300 NADP transhydrogenase beta-like domain [PF02233] (1-91)